Protein AF-A0ABD5WGT5-F1 (afdb_monomer)

InterPro domains:
  IPR054495 Active DUF488-N3 subclade [PF22751] (8-137)

Sequence (151 aa):
MALFDTYVAALQRDRADIPEGTRLVGVVRRPTRWFHAAVDENRPALAPPAALLDDHADAAESFRIDGLCESGAHNAAWDRVDFERRYRDHLASDAEARAAVETLRAELAAGDDVALVCFENTDEKHCHRIVLRDAVTATDAVPTGSDDGDA

Foldseek 3Di:
DDEAEDAQVCQVVVNGPDDPQAAEEEQDLDDDPVNCVSGVYYDNLQHADPVLVVQLVVQLVVVVVVPDDNLRSNAVSCVVSVSLVNSVCSCVPPPSSVVVLVVVLVCVVVPHHYYYYDNDDPPRHDDCVVSSVCVSPPPPPPPPPPDPDDD

pLDDT: mean 86.84, std 13.02, range [39.53, 97.06]

Nearest PDB structures (foldseek):
  5y0t-assembly2_D  TM=2.982E-01  e=1.470E+00  Thermotoga maritima
  5y0o-assembly1_B  TM=4.211E-01  e=5.170E+00  Bacillus subtilis

Radius of gyration: 17.68 Å; Cα contacts (8 Å, |Δi|>4): 204; chains: 1; bounding box: 68×26×42 Å

Structure (mmCIF, N/CA/C/O backbone):
data_AF-A0ABD5WGT5-F1
#
_entry.id   AF-A0ABD5WGT5-F1
#
loop_
_atom_site.group_PDB
_atom_site.id
_atom_site.type_symbol
_atom_site.label_atom_id
_atom_site.label_alt_id
_atom_site.label_comp_id
_atom_site.label_asym_id
_atom_site.label_entity_id
_atom_site.label_seq_id
_atom_site.pdbx_PDB_ins_code
_atom_site.Cartn_x
_atom_site.Cartn_y
_atom_site.Cartn_z
_atom_site.occupancy
_atom_site.B_iso_or_equiv
_atom_site.auth_seq_id
_atom_site.auth_comp_id
_atom_site.auth_asym_id
_atom_site.auth_atom_id
_atom_site.pdbx_PDB_model_num
ATOM 1 N N . MET A 1 1 ? -9.608 10.998 15.189 1.00 64.62 1 MET A N 1
ATOM 2 C CA . MET A 1 1 ? -9.639 9.962 14.157 1.00 64.62 1 MET A CA 1
ATOM 3 C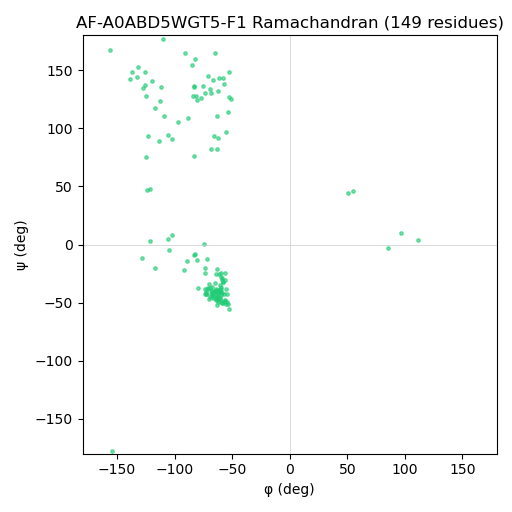 C . MET A 1 1 ? -9.180 10.532 12.838 1.00 64.62 1 MET A C 1
ATOM 5 O O . MET A 1 1 ? -9.914 11.254 12.165 1.00 64.62 1 MET A O 1
ATOM 9 N N . ALA A 1 2 ? -7.946 10.213 12.501 1.00 84.38 2 ALA A N 1
ATOM 10 C CA . ALA A 1 2 ? -7.344 10.526 11.227 1.00 84.38 2 ALA A CA 1
ATOM 11 C C . ALA A 1 2 ? -6.527 9.325 10.744 1.00 84.38 2 ALA A C 1
ATOM 13 O O . ALA A 1 2 ? -5.893 8.618 11.528 1.00 84.38 2 ALA A O 1
ATOM 14 N N . LEU A 1 3 ? -6.577 9.098 9.433 1.00 88.19 3 LEU A N 1
ATOM 15 C CA . LEU A 1 3 ? -5.764 8.097 8.761 1.00 88.19 3 LEU A CA 1
ATOM 16 C C . LEU A 1 3 ? -4.535 8.778 8.158 1.00 88.19 3 LEU A C 1
ATOM 18 O O . LEU A 1 3 ? -4.613 9.453 7.126 1.00 88.19 3 LEU A O 1
ATOM 22 N N . PHE A 1 4 ? -3.389 8.573 8.789 1.00 89.75 4 PHE A N 1
ATOM 23 C CA . PHE A 1 4 ? -2.106 9.103 8.348 1.00 89.75 4 PHE A CA 1
ATOM 24 C C . PHE A 1 4 ? -1.397 8.113 7.419 1.00 89.75 4 PHE A C 1
ATOM 26 O O . PHE A 1 4 ? -1.752 6.937 7.322 1.00 89.75 4 PHE A O 1
ATOM 33 N N . ASP A 1 5 ? -0.388 8.592 6.704 1.00 88.88 5 ASP A N 1
ATOM 34 C CA . ASP A 1 5 ? 0.511 7.750 5.929 1.00 88.88 5 ASP A CA 1
ATOM 35 C C . ASP A 1 5 ? 1.933 8.232 6.124 1.00 88.88 5 ASP A C 1
ATOM 37 O O . ASP A 1 5 ? 2.195 9.417 6.303 1.00 88.88 5 ASP A O 1
ATOM 41 N N . THR A 1 6 ? 2.860 7.293 6.068 1.00 88.75 6 THR A N 1
ATOM 42 C CA . THR A 1 6 ? 4.276 7.604 6.044 1.00 88.75 6 THR A CA 1
ATOM 43 C C . THR A 1 6 ? 5.035 6.476 5.363 1.00 88.75 6 THR A C 1
ATOM 45 O O . THR A 1 6 ? 4.474 5.483 4.884 1.00 88.75 6 THR A O 1
ATOM 48 N N . TYR A 1 7 ? 6.347 6.628 5.320 1.00 85.69 7 TYR A N 1
ATOM 49 C CA . TYR A 1 7 ? 7.269 5.618 4.848 1.00 85.69 7 TYR A CA 1
ATOM 50 C C . TYR A 1 7 ? 8.325 5.355 5.913 1.00 85.69 7 TYR A C 1
ATOM 52 O O . TYR A 1 7 ? 8.710 6.238 6.683 1.00 85.69 7 TYR A O 1
ATOM 60 N N . VAL A 1 8 ? 8.817 4.121 5.965 1.00 83.38 8 VAL A N 1
ATOM 61 C CA . VAL A 1 8 ? 9.674 3.668 7.070 1.00 83.38 8 VAL A CA 1
ATOM 62 C C . VAL A 1 8 ? 10.940 4.514 7.249 1.00 83.38 8 VAL A C 1
ATOM 64 O O . VAL A 1 8 ? 11.400 4.726 8.369 1.00 83.38 8 VAL A O 1
ATOM 67 N N . ALA A 1 9 ? 11.491 5.060 6.163 1.00 83.69 9 ALA A N 1
ATOM 68 C CA . ALA A 1 9 ? 12.681 5.899 6.238 1.00 83.69 9 ALA A CA 1
ATOM 69 C C . ALA A 1 9 ? 12.406 7.297 6.829 1.00 83.69 9 ALA A C 1
ATOM 71 O O . ALA A 1 9 ? 13.353 7.935 7.290 1.00 83.69 9 ALA A O 1
ATOM 72 N N . ALA A 1 10 ? 11.157 7.782 6.832 1.00 82.69 10 ALA A N 1
ATOM 73 C CA . ALA A 1 10 ? 10.775 8.984 7.576 1.00 82.69 10 ALA A CA 1
ATOM 74 C C . ALA A 1 10 ? 10.704 8.700 9.078 1.00 82.69 10 ALA A C 1
ATOM 76 O O . ALA A 1 10 ? 11.248 9.479 9.856 1.00 82.69 10 ALA A O 1
ATOM 77 N N . LEU A 1 11 ? 10.133 7.557 9.474 1.00 83.81 11 LEU A N 1
ATOM 78 C CA . LEU A 1 11 ? 10.088 7.120 10.876 1.00 83.81 11 LEU A CA 1
ATOM 79 C C . LEU A 1 11 ? 11.498 6.963 11.459 1.00 83.81 11 LEU A C 1
ATOM 81 O O . LEU A 1 11 ? 11.823 7.542 12.487 1.00 83.81 11 LEU A O 1
ATOM 85 N N . GLN A 1 12 ? 12.384 6.262 10.747 1.00 83.75 12 GLN A N 1
ATOM 86 C CA . GLN A 1 12 ? 13.771 6.041 11.182 1.00 83.75 12 GLN A CA 1
ATOM 87 C C . GLN A 1 12 ? 14.603 7.323 11.306 1.00 83.75 12 GLN A C 1
ATOM 89 O O . GLN A 1 12 ? 15.651 7.317 11.949 1.00 83.75 12 GLN A O 1
ATOM 94 N N . ARG A 1 13 ? 14.185 8.400 10.637 1.00 84.31 13 ARG A N 1
ATOM 95 C CA . ARG A 1 13 ? 14.885 9.688 10.631 1.00 84.31 13 ARG A CA 1
ATOM 96 C C . ARG A 1 13 ? 14.184 10.749 11.469 1.00 84.31 13 ARG A C 1
ATOM 98 O O . ARG A 1 13 ? 14.644 11.886 11.429 1.00 84.31 13 ARG A O 1
ATOM 105 N N . ASP A 1 14 ? 13.110 10.388 12.172 1.00 78.81 14 ASP A N 1
ATOM 106 C CA . ASP A 1 14 ? 12.288 11.315 12.955 1.00 78.81 14 ASP A CA 1
ATOM 107 C C . ASP A 1 14 ? 11.775 12.494 12.098 1.00 78.81 14 ASP A C 1
ATOM 109 O O . ASP A 1 14 ? 11.941 13.673 12.396 1.00 78.81 14 ASP A O 1
ATOM 113 N N . ARG A 1 15 ? 11.260 12.156 10.908 1.00 82.75 15 ARG A N 1
ATOM 114 C CA . ARG A 1 15 ? 10.728 13.105 9.908 1.00 82.75 15 ARG A CA 1
ATOM 115 C C . ARG A 1 15 ? 9.271 12.843 9.552 1.00 82.75 15 ARG A C 1
ATOM 117 O O . ARG A 1 15 ? 8.753 13.466 8.630 1.00 82.75 15 ARG A O 1
ATOM 124 N N . ALA A 1 16 ? 8.644 11.869 10.201 1.00 82.44 16 ALA A N 1
ATOM 125 C CA . ALA A 1 16 ? 7.239 11.585 9.986 1.00 82.44 16 ALA A CA 1
ATOM 126 C C . ALA A 1 16 ? 6.408 12.579 10.801 1.00 82.44 16 ALA A C 1
ATOM 128 O O . ALA A 1 16 ? 6.574 12.668 12.013 1.00 82.44 16 ALA A O 1
ATOM 129 N N . ASP A 1 17 ? 5.515 13.304 10.135 1.00 83.44 17 ASP A N 1
ATOM 130 C CA . ASP A 1 17 ? 4.561 14.193 10.797 1.00 83.44 17 ASP A CA 1
ATOM 131 C C . ASP A 1 17 ? 3.347 13.374 11.259 1.00 83.44 17 ASP A C 1
ATOM 133 O O . ASP A 1 17 ? 2.317 13.308 10.587 1.00 83.44 17 ASP A O 1
ATOM 137 N N . ILE A 1 18 ? 3.531 12.624 12.350 1.00 85.19 18 ILE A N 1
ATOM 138 C CA . ILE A 1 18 ? 2.514 11.741 12.928 1.00 85.19 18 ILE A CA 1
ATOM 139 C C . ILE A 1 18 ? 2.315 12.118 14.402 1.00 85.19 18 ILE A C 1
ATOM 141 O O . ILE A 1 18 ? 3.298 12.151 15.146 1.00 85.19 18 ILE A O 1
ATOM 145 N N . PRO A 1 19 ? 1.070 12.367 14.853 1.00 86.44 19 PRO A N 1
ATOM 146 C CA . PRO A 1 19 ? 0.792 12.650 16.257 1.00 86.44 19 PRO A CA 1
ATOM 147 C C . PRO A 1 19 ? 1.251 11.524 17.188 1.00 86.44 19 PRO A C 1
ATOM 149 O O . PRO A 1 19 ? 1.095 10.339 16.877 1.00 86.44 19 PRO A O 1
ATOM 152 N N . GLU A 1 20 ? 1.756 11.890 18.367 1.00 81.62 20 GLU A N 1
ATOM 153 C CA . GLU A 1 20 ? 2.099 10.920 19.408 1.00 81.62 20 GLU A CA 1
ATOM 154 C C . GLU A 1 20 ? 0.880 10.064 19.784 1.00 81.62 20 GLU A C 1
ATOM 156 O O . GLU A 1 20 ? -0.235 10.567 19.917 1.00 81.62 20 GLU A O 1
ATOM 161 N N . GLY A 1 21 ? 1.093 8.758 19.958 1.00 82.81 21 GLY A N 1
ATOM 162 C CA . GLY A 1 21 ? 0.019 7.803 20.252 1.00 82.81 21 GLY A CA 1
ATOM 163 C C . GLY A 1 21 ? -0.720 7.261 19.024 1.00 82.81 21 GLY A C 1
ATOM 164 O O . GLY A 1 21 ? -1.557 6.376 19.186 1.00 82.81 21 GLY A O 1
ATOM 165 N N . THR A 1 22 ? -0.394 7.720 17.810 1.00 91.44 22 THR A N 1
ATOM 166 C CA . THR A 1 22 ? -0.891 7.107 16.566 1.00 91.44 22 THR A CA 1
ATOM 167 C C . THR A 1 22 ? -0.286 5.717 16.386 1.00 91.44 22 THR A C 1
ATOM 169 O O . THR A 1 22 ? 0.935 5.558 16.435 1.00 91.44 22 THR A O 1
ATOM 172 N N . ARG A 1 23 ? -1.122 4.716 16.106 1.00 93.06 23 ARG A N 1
ATOM 173 C CA . ARG A 1 23 ? -0.669 3.343 15.861 1.00 93.06 23 ARG A CA 1
ATOM 174 C C . ARG A 1 23 ? -0.071 3.205 14.462 1.00 93.06 23 ARG A C 1
ATOM 176 O O . ARG A 1 23 ? -0.721 3.510 13.460 1.00 93.06 23 ARG A O 1
ATOM 183 N N . LEU A 1 24 ? 1.153 2.699 14.380 1.00 92.81 24 LEU A N 1
ATOM 184 C CA . LEU A 1 24 ? 1.897 2.480 13.144 1.00 92.81 24 LEU A CA 1
ATOM 185 C C . LEU A 1 24 ? 1.590 1.089 12.577 1.00 92.81 24 LEU A C 1
ATOM 187 O O . LEU A 1 24 ? 2.043 0.071 13.105 1.00 92.81 24 LEU A O 1
ATOM 191 N N . VAL A 1 25 ? 0.856 1.042 11.466 1.00 94.19 25 VAL A N 1
ATOM 192 C CA . VAL A 1 25 ? 0.458 -0.203 10.799 1.00 94.19 25 VAL A CA 1
ATOM 193 C C . VAL A 1 25 ? 1.223 -0.359 9.490 1.00 94.19 25 VAL A C 1
ATOM 195 O O . VAL A 1 25 ? 1.002 0.344 8.502 1.00 94.19 25 VAL A O 1
ATOM 198 N N . GLY A 1 26 ? 2.127 -1.332 9.467 1.00 93.19 26 GLY A N 1
ATOM 199 C CA . GLY A 1 26 ? 2.825 -1.758 8.267 1.00 93.19 26 GLY A CA 1
ATOM 200 C C . GLY A 1 26 ? 1.892 -2.458 7.283 1.00 93.19 26 GLY A C 1
ATOM 201 O O . GLY A 1 26 ? 1.132 -3.350 7.658 1.00 93.19 26 GLY A O 1
ATOM 202 N N . VAL A 1 27 ? 1.972 -2.086 6.008 1.00 92.44 27 VAL A N 1
ATOM 203 C CA . VAL A 1 27 ? 1.148 -2.663 4.928 1.00 92.44 27 VAL A CA 1
ATOM 204 C C . VAL A 1 27 ? 2.023 -3.285 3.846 1.00 92.44 27 VAL A C 1
ATOM 206 O O . VAL A 1 27 ? 1.884 -3.027 2.648 1.00 92.44 27 VAL A O 1
ATOM 209 N N . VAL A 1 28 ? 2.989 -4.090 4.293 1.00 90.50 28 VAL A N 1
ATOM 210 C CA . VAL A 1 28 ? 4.014 -4.707 3.451 1.00 90.50 28 VAL A CA 1
ATOM 211 C C . VAL A 1 28 ? 3.809 -6.219 3.374 1.00 90.50 28 VAL A C 1
ATOM 213 O O . VAL A 1 28 ? 3.598 -6.898 4.382 1.00 90.50 28 VAL A O 1
ATOM 216 N N . ARG A 1 29 ? 3.927 -6.768 2.158 1.00 89.75 29 ARG A N 1
ATOM 217 C CA . ARG A 1 29 ? 3.721 -8.199 1.880 1.00 89.75 29 ARG A CA 1
ATOM 218 C C . ARG A 1 29 ? 4.817 -9.081 2.472 1.00 89.75 29 ARG A C 1
ATOM 220 O O . ARG A 1 29 ? 4.534 -10.132 3.035 1.00 89.75 29 ARG A O 1
ATOM 227 N N . ARG A 1 30 ? 6.072 -8.664 2.305 1.00 86.25 30 ARG A N 1
ATOM 228 C CA . ARG A 1 30 ? 7.277 -9.379 2.748 1.00 86.25 30 ARG A CA 1
ATOM 229 C C . ARG A 1 30 ? 8.113 -8.442 3.640 1.00 86.25 30 ARG A C 1
ATOM 231 O O . ARG A 1 30 ? 9.093 -7.878 3.158 1.00 86.25 30 ARG A O 1
ATOM 238 N N . PRO A 1 31 ? 7.703 -8.196 4.900 1.00 84.69 31 PRO A N 1
ATOM 239 C CA . PRO A 1 31 ? 8.429 -7.294 5.790 1.00 84.69 31 PRO A CA 1
ATOM 240 C C . PRO A 1 31 ? 9.809 -7.862 6.139 1.00 84.69 31 PRO A C 1
ATOM 242 O O . PRO A 1 31 ? 9.990 -9.062 6.353 1.00 84.69 31 PRO A O 1
ATOM 245 N N . THR A 1 32 ? 10.804 -6.987 6.218 1.00 83.62 32 THR A N 1
ATOM 246 C CA . THR A 1 32 ? 12.134 -7.324 6.732 1.00 83.62 32 THR A CA 1
ATOM 247 C C . THR A 1 32 ? 12.138 -7.263 8.263 1.00 83.62 32 THR A C 1
ATOM 249 O O . THR A 1 32 ? 11.312 -6.591 8.879 1.00 83.62 32 THR A O 1
ATOM 252 N N . ARG A 1 33 ? 13.101 -7.923 8.923 1.00 83.50 33 ARG A N 1
ATOM 253 C CA . ARG A 1 33 ? 13.209 -7.889 10.400 1.00 83.50 33 ARG A CA 1
ATOM 254 C C . ARG A 1 33 ? 13.296 -6.470 10.964 1.00 83.50 33 ARG A C 1
ATOM 256 O O . ARG A 1 33 ? 12.727 -6.196 12.010 1.00 83.50 33 ARG A O 1
ATOM 263 N N . TRP A 1 34 ? 14.006 -5.584 10.272 1.00 80.31 34 TRP A N 1
ATOM 264 C CA . TRP A 1 34 ? 14.156 -4.192 10.686 1.00 80.31 34 TRP A CA 1
ATOM 265 C C . TRP A 1 34 ? 12.879 -3.372 10.469 1.00 80.31 34 TRP A C 1
ATOM 267 O O . TRP A 1 34 ? 12.673 -2.396 11.180 1.00 80.31 34 TRP A O 1
ATOM 277 N N . PHE A 1 35 ? 12.007 -3.770 9.536 1.00 86.12 35 PHE A N 1
ATOM 278 C CA . PHE A 1 35 ? 10.714 -3.119 9.335 1.00 86.12 35 PHE A CA 1
ATOM 279 C C . PHE A 1 35 ? 9.786 -3.360 10.527 1.00 86.12 35 PHE A C 1
ATOM 281 O O . PHE A 1 35 ? 9.179 -2.421 11.022 1.00 86.12 35 PHE A O 1
ATOM 288 N N . HIS A 1 36 ? 9.758 -4.586 11.061 1.00 84.12 36 HIS A N 1
ATOM 289 C CA . HIS A 1 36 ? 8.985 -4.909 12.266 1.00 84.12 36 HIS A CA 1
ATOM 290 C C . HIS A 1 36 ? 9.393 -4.105 13.504 1.00 84.12 36 HIS A C 1
ATOM 292 O O . HIS A 1 36 ? 8.590 -3.959 14.410 1.00 84.12 36 HIS A O 1
ATOM 298 N N . ALA A 1 37 ? 10.627 -3.602 13.559 1.00 85.75 37 ALA A N 1
ATOM 299 C CA . ALA A 1 37 ? 11.074 -2.757 14.662 1.00 85.75 37 ALA A CA 1
ATOM 300 C C . ALA A 1 37 ? 10.611 -1.295 14.529 1.00 85.75 37 ALA A C 1
ATOM 302 O O . ALA A 1 37 ? 10.752 -0.533 15.478 1.00 85.75 37 ALA A O 1
ATOM 303 N N . ALA A 1 38 ? 10.112 -0.894 13.355 1.00 86.06 38 ALA A N 1
ATOM 304 C CA . ALA A 1 38 ? 9.715 0.478 13.047 1.00 86.06 38 ALA A CA 1
ATOM 305 C C . ALA A 1 38 ? 8.190 0.689 13.035 1.00 86.06 38 ALA A C 1
ATOM 307 O O . ALA A 1 38 ? 7.743 1.815 12.842 1.00 86.06 38 ALA A O 1
ATOM 308 N N . VAL A 1 39 ? 7.402 -0.376 13.194 1.00 91.31 39 VAL A N 1
ATOM 309 C CA . VAL A 1 39 ? 5.933 -0.344 13.201 1.00 91.31 39 VAL A CA 1
ATOM 310 C C . VAL A 1 39 ? 5.414 -1.134 14.397 1.00 91.31 39 VAL A C 1
ATOM 312 O O . VAL A 1 39 ? 6.075 -2.076 14.833 1.00 91.31 39 VAL A O 1
ATOM 315 N N . ASP A 1 40 ? 4.227 -0.797 14.897 1.00 92.19 40 ASP A N 1
ATOM 316 C CA . ASP A 1 40 ? 3.601 -1.538 15.999 1.00 92.19 40 ASP A CA 1
ATOM 317 C C . ASP A 1 40 ? 3.150 -2.929 15.539 1.00 92.19 40 ASP A C 1
ATOM 319 O O . ASP A 1 40 ? 3.216 -3.910 16.279 1.00 92.19 40 ASP A O 1
ATOM 323 N N . GLU A 1 41 ? 2.721 -3.031 14.281 1.00 93.69 41 GLU A N 1
ATOM 324 C CA . GLU A 1 41 ? 2.351 -4.287 13.640 1.00 93.69 41 GLU A CA 1
ATOM 325 C C . GLU A 1 41 ? 2.471 -4.214 12.114 1.00 93.69 41 GLU A C 1
ATOM 327 O O . GLU A 1 41 ? 2.569 -3.137 11.532 1.00 93.69 41 GLU A O 1
ATOM 332 N N . ASN A 1 42 ? 2.415 -5.365 11.437 1.00 94.44 42 ASN A N 1
ATOM 333 C CA . ASN A 1 42 ? 2.317 -5.429 9.978 1.00 94.44 42 ASN A CA 1
ATOM 334 C C . ASN A 1 42 ? 1.141 -6.319 9.559 1.00 94.44 42 ASN A C 1
ATOM 336 O O . ASN A 1 42 ? 1.012 -7.436 10.058 1.00 94.44 42 ASN A O 1
ATOM 340 N N . ARG A 1 43 ? 0.341 -5.854 8.595 1.00 94.44 43 ARG A N 1
ATOM 341 C CA . ARG A 1 43 ? -0.811 -6.555 8.012 1.00 94.44 43 ARG A CA 1
ATOM 342 C C . ARG A 1 43 ? -0.545 -6.889 6.536 1.00 94.44 43 ARG A C 1
ATOM 344 O O . ARG A 1 43 ? -0.906 -6.106 5.658 1.00 94.44 43 ARG A O 1
ATOM 351 N N . PRO A 1 44 ? 0.045 -8.058 6.218 1.00 93.50 44 PRO A N 1
ATOM 352 C CA . PRO A 1 44 ? 0.348 -8.445 4.837 1.00 93.50 44 PRO A CA 1
ATOM 353 C C . PRO A 1 44 ? -0.883 -8.572 3.933 1.00 93.50 44 PRO A C 1
ATOM 355 O O . PRO A 1 44 ? -0.753 -8.417 2.721 1.00 93.50 44 PRO A O 1
ATOM 358 N N . ALA A 1 45 ? -2.058 -8.845 4.513 1.00 93.81 45 ALA A N 1
ATOM 359 C CA . ALA A 1 45 ? -3.332 -8.915 3.794 1.00 93.81 45 ALA A CA 1
ATOM 360 C C . ALA A 1 45 ? -3.740 -7.563 3.183 1.00 93.81 45 ALA A C 1
ATOM 362 O O . ALA A 1 45 ? -4.429 -7.529 2.172 1.00 93.81 45 ALA A O 1
ATOM 363 N N . LEU A 1 46 ? -3.267 -6.450 3.756 1.00 94.19 46 LEU A N 1
ATOM 364 C CA . LEU A 1 46 ? -3.456 -5.118 3.184 1.00 94.19 46 LEU A CA 1
ATOM 365 C C . LEU A 1 46 ? -2.425 -4.797 2.099 1.00 94.19 46 LEU A C 1
ATOM 367 O O . LEU A 1 46 ? -2.553 -3.776 1.442 1.00 94.19 46 LEU A O 1
ATOM 371 N N . ALA A 1 47 ? -1.395 -5.617 1.892 1.00 94.38 47 ALA A N 1
ATOM 372 C CA . ALA A 1 47 ? -0.383 -5.358 0.875 1.00 94.38 47 ALA A CA 1
ATOM 373 C C . ALA A 1 47 ? -0.816 -5.882 -0.507 1.00 94.38 47 ALA A C 1
ATOM 375 O O . ALA A 1 47 ? -1.553 -6.870 -0.582 1.00 94.38 47 ALA A O 1
ATOM 376 N N . PRO A 1 48 ? -0.300 -5.303 -1.610 1.00 93.56 48 PRO A N 1
ATOM 377 C CA . PRO A 1 48 ? -0.553 -5.812 -2.951 1.00 93.56 48 PRO A CA 1
ATOM 378 C C . PRO A 1 48 ? -0.222 -7.307 -3.083 1.00 93.56 48 PRO A C 1
ATOM 380 O O . PRO A 1 48 ? 0.694 -7.809 -2.411 1.00 93.56 48 PRO A O 1
ATOM 383 N N . PRO A 1 49 ? -0.953 -8.044 -3.9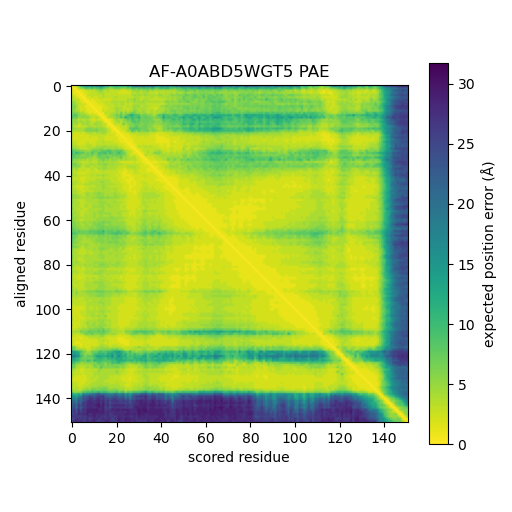39 1.00 94.31 49 PRO A N 1
ATOM 384 C CA . PRO A 1 49 ? -0.710 -9.462 -4.139 1.00 94.31 49 PRO A CA 1
ATOM 385 C C . PRO A 1 49 ? 0.697 -9.695 -4.687 1.00 94.31 49 PRO A C 1
ATOM 387 O O . PRO A 1 49 ? 1.185 -8.927 -5.510 1.00 94.31 49 PRO A O 1
ATOM 390 N N . ALA A 1 50 ? 1.342 -10.781 -4.250 1.00 92.88 50 ALA A N 1
ATOM 391 C CA . ALA A 1 50 ? 2.731 -11.072 -4.616 1.00 92.88 50 ALA A CA 1
ATOM 392 C C . ALA A 1 50 ? 2.943 -11.095 -6.137 1.00 92.88 50 ALA A C 1
ATOM 394 O O . ALA A 1 50 ? 3.873 -10.469 -6.618 1.00 92.88 50 ALA A O 1
ATOM 395 N N . ALA A 1 51 ? 2.019 -11.706 -6.884 1.00 94.19 51 ALA A N 1
ATOM 396 C CA . ALA A 1 51 ? 2.077 -11.724 -8.343 1.00 94.19 51 ALA A CA 1
ATOM 397 C C . ALA A 1 51 ? 2.052 -10.315 -8.962 1.00 94.19 51 ALA A C 1
ATOM 399 O O . ALA A 1 5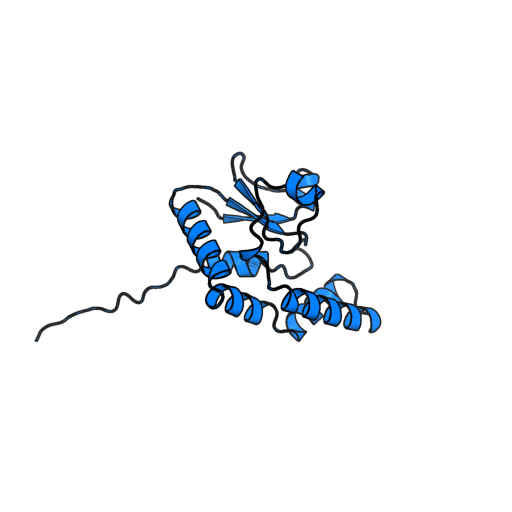1 ? 2.748 -10.068 -9.934 1.00 94.19 51 ALA A O 1
ATOM 400 N N . LEU A 1 52 ? 1.291 -9.374 -8.388 1.00 95.75 52 LEU A N 1
ATOM 401 C CA . LEU A 1 52 ? 1.274 -7.991 -8.873 1.00 95.75 52 LEU A CA 1
ATOM 402 C C . LEU A 1 52 ? 2.588 -7.260 -8.561 1.00 95.75 52 LEU A C 1
ATOM 404 O O . LEU A 1 52 ? 3.049 -6.464 -9.374 1.00 95.75 52 LEU A O 1
ATOM 408 N N . LEU A 1 53 ? 3.185 -7.526 -7.396 1.00 93.94 53 LEU A N 1
ATOM 409 C CA . LEU A 1 53 ? 4.497 -6.980 -7.039 1.00 93.94 53 LEU A CA 1
ATOM 410 C C . LEU A 1 53 ? 5.594 -7.513 -7.964 1.00 93.94 53 LEU A C 1
ATOM 412 O O . LEU A 1 53 ? 6.441 -6.742 -8.403 1.00 93.94 53 LEU A O 1
ATOM 416 N N . ASP A 1 54 ? 5.560 -8.811 -8.262 1.00 94.75 54 ASP A N 1
ATOM 417 C CA . 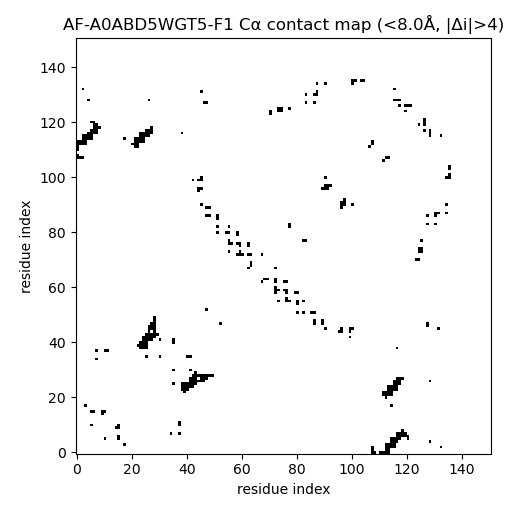ASP A 1 54 ? 6.528 -9.457 -9.146 1.00 94.75 54 ASP A CA 1
ATOM 418 C C . ASP A 1 54 ? 6.368 -8.916 -10.593 1.00 94.75 54 ASP A C 1
ATOM 420 O O . ASP A 1 54 ? 7.348 -8.458 -11.177 1.00 94.75 54 ASP A O 1
ATOM 424 N N . ASP A 1 55 ? 5.134 -8.807 -11.118 1.00 96.38 55 ASP A N 1
ATOM 425 C CA . ASP A 1 55 ? 4.852 -8.198 -12.435 1.00 96.38 55 ASP A CA 1
ATOM 426 C C . ASP A 1 55 ? 5.373 -6.749 -12.539 1.00 96.38 55 ASP A C 1
ATOM 428 O O . ASP A 1 55 ? 5.917 -6.331 -13.565 1.00 96.38 55 ASP A O 1
ATOM 432 N N . HIS A 1 56 ? 5.179 -5.955 -11.481 1.00 95.94 56 HIS A N 1
ATOM 433 C CA . HIS A 1 56 ? 5.641 -4.568 -11.419 1.00 95.94 56 HIS A CA 1
ATOM 434 C C . HIS A 1 56 ? 7.166 -4.475 -11.391 1.00 95.94 56 HIS A C 1
ATOM 436 O O . HIS A 1 56 ? 7.739 -3.657 -12.112 1.00 95.94 56 HIS A O 1
ATOM 442 N N . ALA A 1 57 ? 7.823 -5.328 -10.602 1.00 93.62 57 ALA A N 1
ATOM 443 C CA . ALA A 1 57 ? 9.276 -5.373 -10.510 1.00 93.62 57 ALA A CA 1
ATOM 444 C C . ALA A 1 57 ? 9.918 -5.736 -11.857 1.00 93.62 57 ALA A C 1
ATOM 446 O O . ALA A 1 57 ? 10.863 -5.064 -12.281 1.00 93.62 57 ALA A O 1
ATOM 447 N N . ASP A 1 58 ? 9.365 -6.731 -12.553 1.00 96.62 58 ASP A N 1
ATOM 448 C CA . ASP A 1 58 ? 9.832 -7.155 -13.875 1.00 96.62 58 ASP A CA 1
ATOM 449 C C . ASP A 1 58 ? 9.664 -6.034 -14.915 1.00 96.62 58 ASP A C 1
ATOM 451 O O . ASP A 1 58 ? 10.594 -5.719 -15.664 1.00 96.62 58 ASP A O 1
ATOM 455 N N . ALA A 1 59 ? 8.506 -5.363 -14.927 1.00 96.38 59 ALA A N 1
ATOM 456 C CA . ALA A 1 59 ? 8.271 -4.221 -15.809 1.00 96.38 59 ALA A CA 1
ATOM 457 C C . ALA A 1 59 ? 9.217 -3.043 -15.503 1.00 96.38 59 ALA A C 1
ATOM 459 O O . ALA A 1 59 ? 9.753 -2.420 -16.423 1.00 96.38 59 ALA A O 1
ATOM 460 N N . ALA A 1 60 ? 9.468 -2.750 -14.224 1.00 95.44 60 ALA A N 1
ATOM 461 C CA . ALA A 1 60 ? 10.365 -1.674 -13.808 1.00 95.44 60 ALA A CA 1
ATOM 462 C C . ALA A 1 60 ? 11.829 -1.966 -14.168 1.00 95.44 60 ALA A C 1
ATOM 464 O O . ALA A 1 60 ? 12.562 -1.050 -14.537 1.00 95.44 60 ALA A O 1
ATOM 465 N N . GLU A 1 61 ? 12.277 -3.222 -14.080 1.00 95.38 61 GLU A N 1
ATOM 466 C CA . GLU A 1 61 ? 13.603 -3.626 -14.564 1.00 95.38 61 GLU A CA 1
ATOM 467 C C . GLU A 1 61 ? 13.727 -3.415 -16.078 1.00 95.38 61 GLU A C 1
ATOM 469 O O . GLU A 1 61 ? 14.706 -2.815 -16.518 1.00 95.38 61 GLU A O 1
ATOM 474 N N . SER A 1 62 ? 12.719 -3.805 -16.868 1.00 96.06 62 SER A N 1
ATOM 475 C CA . SER A 1 62 ? 12.729 -3.579 -18.321 1.00 96.06 62 SER A CA 1
ATOM 476 C C . SER A 1 62 ? 12.901 -2.098 -18.666 1.00 96.06 62 SER A C 1
ATOM 478 O O . SER A 1 62 ? 13.768 -1.746 -19.460 1.00 96.06 62 SER A O 1
ATOM 480 N N . PHE A 1 63 ? 12.140 -1.210 -18.022 1.00 94.69 63 PHE A N 1
ATOM 481 C CA . PHE A 1 63 ? 12.266 0.229 -18.260 1.00 94.69 63 PHE A CA 1
ATOM 482 C C . PHE A 1 63 ? 13.622 0.798 -17.821 1.00 94.69 63 PHE A C 1
ATOM 484 O O . PHE A 1 63 ? 14.136 1.716 -18.461 1.00 94.69 63 PHE A O 1
ATOM 491 N N . ARG A 1 64 ? 14.229 0.258 -16.755 1.00 94.50 64 ARG A N 1
ATOM 492 C CA . ARG A 1 64 ? 15.594 0.633 -16.353 1.00 94.50 64 ARG A CA 1
ATOM 493 C C . ARG A 1 64 ? 16.626 0.216 -17.397 1.00 94.50 64 ARG A C 1
ATOM 495 O O . ARG A 1 64 ? 17.520 1.006 -17.692 1.00 94.50 64 ARG A O 1
ATOM 502 N N . ILE A 1 65 ? 16.493 -0.980 -17.975 1.00 96.00 65 ILE A N 1
ATOM 503 C CA . ILE A 1 65 ? 17.346 -1.450 -19.080 1.00 96.00 65 ILE A CA 1
ATOM 504 C C . ILE A 1 65 ? 17.212 -0.521 -20.296 1.00 96.00 65 ILE A C 1
ATOM 506 O O . ILE A 1 65 ? 18.218 -0.187 -20.921 1.00 96.00 65 ILE A O 1
ATOM 510 N N . ASP A 1 66 ? 16.003 -0.027 -20.565 1.00 94.00 66 ASP A N 1
ATOM 511 C CA . ASP A 1 66 ? 15.720 0.942 -21.633 1.00 94.00 66 ASP A CA 1
ATOM 512 C C . ASP A 1 66 ? 16.184 2.381 -21.307 1.00 94.00 66 ASP A C 1
ATOM 514 O O . ASP A 1 66 ? 16.037 3.293 -22.123 1.00 94.00 66 ASP A O 1
ATOM 518 N N . GLY A 1 67 ? 16.789 2.596 -20.133 1.00 95.38 67 GLY A N 1
ATOM 519 C CA . GLY A 1 67 ? 17.454 3.842 -19.753 1.00 95.38 67 GLY A CA 1
ATOM 520 C C . GLY A 1 67 ? 16.613 4.814 -18.925 1.00 95.38 67 GLY A C 1
ATOM 521 O O . GLY A 1 67 ? 17.046 5.950 -18.715 1.00 95.38 67 GLY A O 1
ATOM 522 N N . LEU A 1 68 ? 15.435 4.411 -18.433 1.00 95.12 68 LEU A N 1
ATOM 523 C CA . LEU A 1 68 ? 14.668 5.242 -17.502 1.00 95.12 68 LEU A CA 1
ATOM 524 C C . LEU A 1 68 ? 15.355 5.288 -16.128 1.00 95.12 68 LEU A C 1
ATOM 526 O O . LEU A 1 68 ? 15.919 4.303 -15.647 1.00 95.12 68 LEU A O 1
ATOM 530 N N . CYS A 1 69 ? 15.268 6.444 -15.465 1.00 93.50 69 CYS A N 1
ATOM 531 C CA . CYS A 1 69 ? 15.682 6.577 -14.070 1.00 93.50 69 CYS A CA 1
ATOM 532 C C . CYS A 1 69 ? 14.794 5.728 -13.144 1.00 93.50 69 CYS A C 1
ATOM 534 O O . CYS A 1 69 ? 13.708 5.305 -13.527 1.00 93.50 69 CYS A O 1
ATOM 536 N N . GLU A 1 70 ? 15.227 5.501 -11.903 1.00 89.81 70 GLU A N 1
ATOM 537 C CA . GLU A 1 70 ? 14.534 4.608 -10.963 1.00 89.81 70 GLU A CA 1
ATOM 538 C C . GLU A 1 70 ? 13.057 4.978 -10.729 1.00 89.81 70 GLU A C 1
ATOM 540 O O . GLU A 1 70 ? 12.186 4.114 -10.825 1.00 89.81 70 GLU A O 1
ATOM 545 N N . SER A 1 71 ? 12.756 6.250 -10.448 1.00 91.06 71 SER A N 1
ATOM 546 C CA . SER A 1 71 ? 11.381 6.735 -10.252 1.00 91.06 71 SER A CA 1
ATOM 547 C C . SER A 1 71 ? 10.568 6.707 -11.548 1.00 91.06 71 SER A C 1
ATOM 549 O O . SER A 1 71 ? 9.410 6.291 -11.540 1.00 91.06 71 SER A O 1
ATOM 551 N N . GLY A 1 72 ? 11.186 7.066 -12.676 1.00 92.75 72 GLY A N 1
ATOM 552 C CA . GLY A 1 72 ? 10.557 6.994 -13.995 1.00 92.75 72 GLY A CA 1
ATOM 553 C C . GLY A 1 72 ? 10.175 5.564 -14.377 1.00 92.75 72 GLY A C 1
ATOM 554 O O . GLY A 1 72 ? 9.037 5.315 -14.763 1.00 92.75 72 GLY A O 1
ATOM 555 N N . ALA A 1 73 ? 11.092 4.613 -14.211 1.00 94.94 73 ALA A N 1
ATOM 556 C CA . ALA A 1 73 ? 10.858 3.201 -14.481 1.00 94.94 73 ALA A CA 1
ATOM 557 C C . ALA A 1 73 ? 9.800 2.608 -13.542 1.00 94.94 73 ALA A C 1
ATOM 559 O O . ALA A 1 73 ? 8.937 1.856 -13.986 1.00 94.94 73 ALA A O 1
ATOM 560 N N . HIS A 1 74 ? 9.829 2.988 -12.261 1.00 94.31 74 HIS A N 1
ATOM 561 C CA . HIS A 1 74 ? 8.823 2.591 -11.281 1.00 94.31 74 HIS A CA 1
ATOM 562 C C . HIS A 1 74 ? 7.409 3.025 -11.700 1.00 94.31 74 HIS A C 1
ATOM 564 O O . HIS A 1 74 ? 6.484 2.210 -11.687 1.00 94.31 74 HIS A O 1
ATOM 570 N N . ASN A 1 75 ? 7.230 4.300 -12.059 1.00 94.19 75 ASN A N 1
ATOM 571 C CA . ASN A 1 75 ? 5.915 4.845 -12.405 1.00 94.19 75 ASN A CA 1
ATOM 572 C C . ASN A 1 75 ? 5.449 4.355 -13.785 1.00 94.19 75 ASN A C 1
ATOM 574 O O . ASN A 1 75 ? 4.298 3.965 -13.934 1.00 94.19 75 ASN A O 1
ATOM 578 N N . ALA A 1 76 ? 6.352 4.237 -14.762 1.00 95.19 76 ALA A N 1
ATOM 579 C CA . ALA A 1 76 ? 6.025 3.622 -16.048 1.00 95.19 76 ALA A CA 1
ATOM 580 C C . ALA A 1 76 ? 5.585 2.156 -15.890 1.00 95.19 76 ALA A C 1
ATOM 582 O O . ALA A 1 76 ? 4.636 1.713 -16.535 1.00 95.19 76 ALA A O 1
ATOM 583 N N . ALA A 1 77 ? 6.238 1.399 -15.003 1.00 96.25 77 ALA A N 1
ATOM 584 C CA . ALA A 1 77 ? 5.840 0.036 -14.671 1.00 96.25 77 ALA A CA 1
ATOM 585 C C . ALA A 1 77 ? 4.482 -0.021 -13.967 1.00 96.25 77 ALA A C 1
ATOM 587 O O . ALA A 1 77 ? 3.686 -0.905 -14.274 1.00 96.25 77 ALA A O 1
ATOM 588 N N . TRP A 1 78 ? 4.212 0.920 -13.057 1.00 95.69 78 TRP A N 1
ATOM 589 C CA . TRP A 1 78 ? 2.929 1.04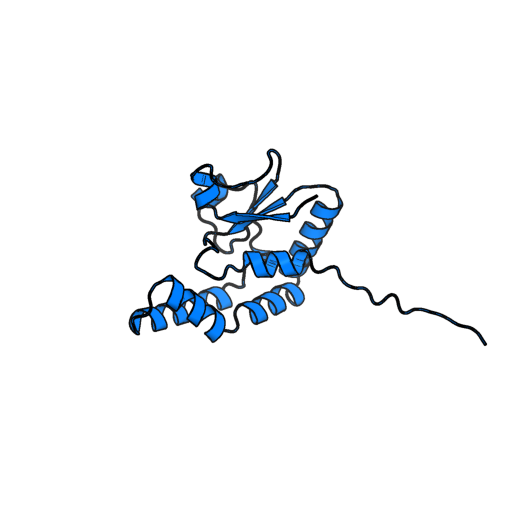2 -12.361 1.00 95.69 78 TRP A CA 1
ATOM 590 C C . TRP A 1 78 ? 1.767 1.130 -13.352 1.00 95.69 78 TRP A C 1
ATOM 592 O O . TRP A 1 78 ? 0.819 0.345 -13.267 1.00 95.69 78 TRP A O 1
ATOM 602 N N . ASP A 1 79 ? 1.896 2.015 -14.340 1.00 96.19 79 ASP A N 1
ATOM 603 C CA . ASP A 1 79 ? 0.905 2.181 -15.402 1.00 96.19 79 ASP A CA 1
ATOM 604 C C . ASP A 1 79 ? 0.851 0.950 -16.313 1.00 96.19 79 ASP A C 1
ATOM 606 O O . ASP A 1 79 ? -0.222 0.440 -16.632 1.00 96.19 79 ASP A O 1
ATOM 610 N N . ARG A 1 80 ? 2.015 0.409 -16.699 1.00 96.88 80 ARG A N 1
ATOM 611 C CA . ARG A 1 80 ? 2.124 -0.725 -17.629 1.00 96.88 80 ARG A CA 1
ATOM 612 C C . ARG A 1 80 ? 1.389 -1.980 -17.158 1.00 96.88 80 ARG A C 1
ATOM 614 O O . ARG A 1 80 ? 0.948 -2.761 -18.012 1.00 96.88 80 ARG A O 1
ATOM 621 N N . VAL A 1 81 ? 1.318 -2.202 -15.845 1.00 97.06 81 VAL A N 1
ATOM 622 C CA . VAL A 1 81 ? 0.698 -3.391 -15.238 1.00 97.06 81 VAL A CA 1
ATOM 623 C C . VAL A 1 81 ? -0.694 -3.125 -14.664 1.00 97.06 81 VAL A C 1
ATOM 625 O O . VAL A 1 81 ? -1.238 -4.016 -14.012 1.00 97.06 81 VAL A O 1
ATOM 628 N N . ASP A 1 82 ? -1.275 -1.941 -14.896 1.00 96.31 82 ASP A N 1
ATOM 629 C CA . ASP A 1 82 ? -2.528 -1.482 -14.280 1.00 96.31 82 ASP A CA 1
ATOM 630 C C . ASP A 1 82 ? -2.518 -1.636 -12.747 1.00 96.31 82 ASP A C 1
ATOM 632 O O . ASP A 1 82 ? -3.480 -2.145 -12.156 1.00 96.31 82 ASP A O 1
ATOM 636 N N . PHE A 1 83 ? -1.413 -1.260 -12.092 1.00 96.81 83 PHE A N 1
ATOM 637 C CA . PHE A 1 83 ? -1.172 -1.621 -10.693 1.00 96.81 83 PHE A CA 1
ATOM 638 C C . PHE A 1 83 ? -2.314 -1.187 -9.777 1.00 96.81 83 PHE A C 1
ATOM 640 O O . PHE A 1 83 ? -2.862 -1.990 -9.022 1.00 96.81 83 PHE A O 1
ATOM 647 N N . GLU A 1 84 ? -2.702 0.079 -9.878 1.00 94.94 84 GLU A N 1
ATOM 648 C CA . GLU A 1 84 ? -3.762 0.674 -9.074 1.00 94.94 84 GLU A CA 1
ATOM 649 C C . GLU A 1 84 ? -5.092 -0.076 -9.221 1.00 94.94 84 GLU A C 1
ATOM 651 O O . GLU A 1 84 ? -5.705 -0.450 -8.221 1.00 94.94 84 GLU A O 1
ATOM 656 N N . ARG A 1 85 ? -5.512 -0.361 -10.459 1.00 95.19 85 ARG A N 1
ATOM 657 C CA . ARG A 1 85 ? -6.757 -1.089 -10.735 1.00 95.19 85 ARG A CA 1
ATOM 658 C C . ARG A 1 85 ? -6.702 -2.504 -10.170 1.00 95.19 85 ARG A C 1
ATOM 660 O O . ARG A 1 85 ? -7.583 -2.884 -9.408 1.00 95.19 85 ARG A O 1
ATOM 667 N N . ARG A 1 86 ? -5.654 -3.270 -10.493 1.00 97.06 86 ARG A N 1
ATOM 668 C CA . ARG A 1 86 ? -5.501 -4.659 -10.024 1.00 97.06 86 ARG A CA 1
ATOM 669 C C . ARG A 1 86 ? -5.437 -4.742 -8.505 1.00 97.06 86 ARG A C 1
ATOM 671 O O . ARG A 1 86 ? -5.930 -5.704 -7.920 1.00 97.06 86 ARG A O 1
ATOM 678 N N . TYR A 1 87 ? -4.830 -3.749 -7.865 1.00 96.44 87 TYR A N 1
ATOM 679 C CA . TYR A 1 87 ? -4.770 -3.693 -6.416 1.00 96.44 87 TYR A CA 1
ATOM 680 C C . TYR A 1 87 ? -6.129 -3.345 -5.796 1.00 96.44 87 TYR A C 1
ATOM 682 O O . TYR A 1 87 ? -6.535 -4.030 -4.860 1.00 96.44 87 TYR A O 1
ATOM 690 N N . ARG A 1 88 ? -6.884 -2.380 -6.341 1.00 95.19 88 ARG A N 1
ATOM 691 C CA . ARG A 1 88 ? -8.270 -2.133 -5.899 1.00 95.19 88 ARG A CA 1
ATOM 692 C C . ARG A 1 88 ? -9.156 -3.363 -6.082 1.00 95.19 88 ARG A C 1
ATOM 694 O O . ARG A 1 88 ? -9.873 -3.732 -5.156 1.00 95.19 88 ARG A O 1
ATOM 701 N N . ASP A 1 89 ? -9.044 -4.038 -7.223 1.00 94.88 89 ASP A N 1
ATOM 702 C CA . ASP A 1 89 ? -9.763 -5.285 -7.486 1.00 94.88 89 ASP A CA 1
ATOM 703 C C . ASP A 1 89 ? -9.407 -6.349 -6.434 1.00 94.88 89 ASP A C 1
ATOM 705 O O . ASP A 1 89 ? -10.291 -7.036 -5.926 1.00 94.88 89 ASP A O 1
ATOM 709 N N . HIS A 1 90 ? -8.132 -6.464 -6.044 1.00 94.75 90 HIS A N 1
ATOM 710 C CA . HIS A 1 90 ? -7.704 -7.364 -4.969 1.00 94.75 90 HIS A CA 1
ATOM 711 C C . HIS A 1 90 ? -8.329 -6.989 -3.620 1.00 94.75 90 HIS A C 1
ATOM 713 O O . HIS A 1 90 ? -8.923 -7.852 -2.978 1.00 94.75 90 HIS A O 1
ATOM 719 N N . LEU A 1 91 ? -8.268 -5.712 -3.224 1.00 94.81 91 LEU A N 1
ATOM 720 C CA . LEU A 1 91 ? -8.876 -5.228 -1.980 1.00 94.81 91 LEU A CA 1
ATOM 721 C C . LEU A 1 91 ? -10.393 -5.470 -1.934 1.00 94.81 91 LEU A C 1
ATOM 723 O O . LEU A 1 91 ? -10.932 -5.659 -0.851 1.00 94.81 91 LEU A O 1
ATOM 727 N N . ALA A 1 92 ? -11.072 -5.494 -3.085 1.00 91.94 92 ALA A N 1
ATOM 728 C CA . ALA A 1 92 ? -12.515 -5.712 -3.188 1.00 91.94 92 ALA A CA 1
ATOM 729 C C . ALA A 1 92 ? -12.931 -7.184 -3.381 1.00 91.94 92 ALA A C 1
ATOM 731 O O . ALA A 1 92 ? -14.079 -7.536 -3.116 1.00 91.94 92 ALA A O 1
ATOM 732 N N . SER A 1 93 ? -12.044 -8.056 -3.866 1.00 91.12 93 SER A N 1
ATOM 733 C CA . SER A 1 93 ? -12.390 -9.437 -4.251 1.00 91.12 93 SER A CA 1
ATOM 734 C C . SER A 1 93 ? -11.691 -10.513 -3.428 1.00 91.12 93 SER A C 1
ATOM 736 O O . SER A 1 93 ? -12.203 -11.628 -3.332 1.00 91.12 93 SER A O 1
ATOM 738 N N . ASP A 1 94 ? -10.585 -10.207 -2.761 1.00 96.38 94 ASP A N 1
ATOM 739 C CA . ASP A 1 94 ? -9.934 -11.138 -1.847 1.00 96.38 94 ASP A CA 1
ATOM 740 C C . ASP A 1 94 ? -10.605 -11.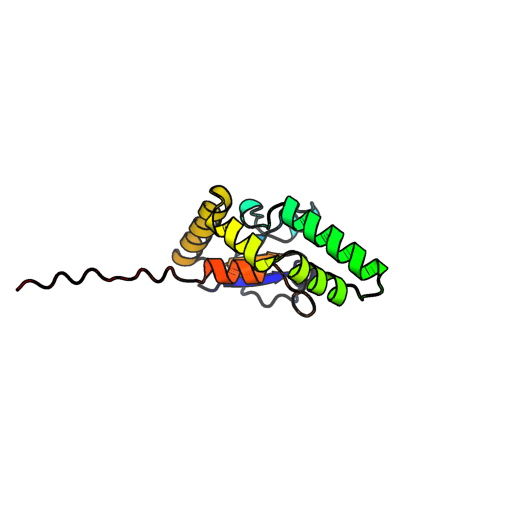084 -0.468 1.00 96.38 94 ASP A C 1
ATOM 742 O O . ASP A 1 94 ? -10.967 -10.013 0.018 1.00 96.38 94 ASP A O 1
ATOM 746 N N . ALA A 1 95 ? -10.868 -12.244 0.134 1.00 94.25 95 ALA A N 1
ATOM 747 C CA . ALA A 1 95 ? -11.604 -12.312 1.394 1.00 94.25 95 ALA A CA 1
ATOM 748 C C . ALA A 1 95 ? -10.767 -11.816 2.583 1.00 94.25 95 ALA A C 1
ATOM 750 O O . ALA A 1 95 ? -11.303 -11.142 3.463 1.00 94.25 95 ALA A O 1
ATOM 751 N N . GLU A 1 96 ? -9.465 -12.117 2.602 1.00 94.31 96 GLU A N 1
ATOM 752 C CA . GLU A 1 96 ? -8.567 -11.680 3.672 1.00 94.31 96 GLU A CA 1
ATOM 753 C C . GLU A 1 96 ? -8.285 -10.183 3.563 1.00 94.31 96 GLU A C 1
ATOM 755 O O . GLU A 1 96 ? -8.339 -9.477 4.571 1.00 94.31 96 GLU A O 1
ATOM 760 N N . ALA A 1 97 ? -8.050 -9.683 2.346 1.00 94.25 97 ALA A N 1
ATOM 761 C CA . ALA A 1 97 ? -7.846 -8.259 2.109 1.00 94.25 97 ALA A CA 1
ATOM 762 C C . ALA A 1 97 ? -9.079 -7.442 2.521 1.00 94.25 97 ALA A C 1
ATOM 764 O O . ALA A 1 97 ? -8.950 -6.478 3.275 1.00 94.25 97 ALA A O 1
ATOM 765 N N . ARG A 1 98 ? -10.283 -7.872 2.111 1.00 94.19 98 ARG A N 1
ATOM 766 C CA . ARG A 1 98 ? -11.544 -7.233 2.521 1.00 94.19 98 ARG A CA 1
ATOM 767 C C . ARG A 1 98 ? -11.723 -7.225 4.030 1.00 94.19 98 ARG A C 1
ATOM 769 O O . ARG A 1 98 ? -11.983 -6.175 4.605 1.00 94.19 98 ARG A O 1
ATOM 776 N N . ALA A 1 99 ? -11.553 -8.375 4.683 1.00 94.56 99 ALA A N 1
ATOM 777 C CA . ALA A 1 99 ? -11.684 -8.465 6.134 1.00 94.56 99 ALA A CA 1
ATOM 778 C C . ALA A 1 99 ? -10.680 -7.552 6.859 1.00 94.56 99 ALA A C 1
ATOM 780 O O . ALA A 1 99 ? -11.025 -6.924 7.860 1.00 94.56 99 ALA A O 1
ATOM 781 N N . ALA A 1 100 ? -9.451 -7.438 6.346 1.00 95.06 100 ALA A N 1
ATOM 782 C CA . ALA A 1 100 ? -8.438 -6.554 6.908 1.00 95.06 100 ALA A CA 1
ATOM 783 C C . ALA A 1 100 ? -8.771 -5.063 6.710 1.00 95.06 100 ALA A C 1
ATOM 785 O O . ALA A 1 100 ? -8.523 -4.272 7.623 1.00 95.06 100 ALA A O 1
ATOM 786 N N . VAL A 1 101 ? -9.346 -4.680 5.562 1.00 94.50 101 VAL A N 1
ATOM 787 C CA . VAL A 1 101 ? -9.840 -3.313 5.310 1.00 94.50 101 VAL A CA 1
ATOM 788 C C . VAL A 1 101 ? -10.994 -2.981 6.255 1.00 94.50 101 VAL A C 1
ATOM 790 O O . VAL A 1 101 ? -10.952 -1.945 6.911 1.00 94.50 101 VAL A O 1
ATOM 793 N N . GLU A 1 102 ? -11.976 -3.872 6.395 1.00 93.94 102 GLU A N 1
ATOM 794 C CA . GLU A 1 102 ? -13.110 -3.681 7.312 1.00 93.94 102 GLU A CA 1
ATOM 795 C C . GLU A 1 102 ? -12.670 -3.608 8.778 1.00 93.94 102 GLU A C 1
ATOM 797 O O . GLU A 1 102 ? -13.148 -2.765 9.532 1.00 93.94 102 GLU A O 1
ATOM 802 N N . THR A 1 103 ? -11.694 -4.427 9.178 1.00 93.44 103 THR A N 1
ATOM 803 C CA . THR A 1 103 ? -11.093 -4.340 10.518 1.00 93.44 103 THR A CA 1
ATOM 804 C C . THR A 1 103 ? -10.449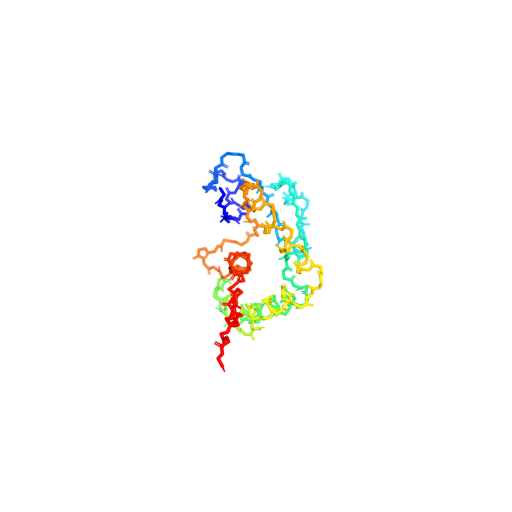 -2.974 10.740 1.00 93.44 103 THR A C 1
ATOM 806 O O . THR A 1 103 ? -10.686 -2.345 11.766 1.00 93.44 103 THR A O 1
ATOM 809 N N . LEU A 1 104 ? -9.676 -2.482 9.767 1.00 92.81 104 LEU A N 1
ATOM 810 C CA . LEU A 1 104 ? -9.041 -1.169 9.859 1.00 92.81 104 LEU A CA 1
ATOM 811 C C . LEU A 1 104 ? -10.077 -0.033 9.912 1.00 92.81 104 LEU A C 1
ATOM 813 O O . LEU A 1 104 ? -9.922 0.902 10.694 1.00 92.81 104 LEU A O 1
ATOM 817 N N . ARG A 1 105 ? -11.158 -0.125 9.129 1.00 93.88 105 ARG A N 1
ATOM 818 C CA . ARG A 1 105 ? -12.291 0.812 9.189 1.00 93.88 105 ARG A CA 1
ATOM 819 C C . ARG A 1 105 ? -12.969 0.797 10.560 1.00 93.88 105 ARG A C 1
ATOM 821 O O . ARG A 1 105 ? -13.297 1.861 11.078 1.00 93.88 105 ARG A O 1
ATOM 828 N N . ALA A 1 106 ? -13.155 -0.379 11.157 1.00 91.75 106 ALA A N 1
ATOM 829 C CA . ALA A 1 106 ? -13.754 -0.522 12.482 1.00 91.75 106 ALA A CA 1
ATOM 830 C C . ALA A 1 106 ? -12.868 0.056 13.599 1.00 91.75 106 ALA A C 1
ATOM 832 O O . ALA A 1 106 ? -13.388 0.713 14.497 1.00 91.75 106 ALA A O 1
ATOM 833 N N . GLU A 1 107 ? -11.549 -0.146 13.537 1.00 91.00 107 GLU A N 1
ATOM 834 C CA . GLU A 1 107 ? -10.585 0.442 14.484 1.00 91.00 107 GLU A CA 1
ATOM 835 C C . GLU A 1 107 ? -10.572 1.967 14.395 1.00 91.00 107 GLU A C 1
ATOM 837 O O . GLU A 1 107 ? -10.707 2.650 15.409 1.00 91.00 107 GLU A O 1
ATOM 842 N N . LEU A 1 108 ? -10.517 2.499 13.169 1.00 91.00 108 LEU A N 1
ATOM 843 C CA . LEU A 1 108 ? -10.689 3.926 12.929 1.00 91.00 108 LEU A CA 1
ATOM 844 C C . LEU A 1 108 ? -12.002 4.387 13.581 1.00 91.00 108 LEU A C 1
ATOM 846 O O . LEU A 1 108 ? -11.973 5.231 14.471 1.00 91.00 108 LEU A O 1
ATOM 850 N N . ALA A 1 109 ? -13.140 3.770 13.246 1.00 89.56 109 ALA A N 1
ATOM 851 C CA . ALA A 1 109 ? -14.453 4.117 13.798 1.00 89.56 109 ALA A CA 1
ATOM 852 C C . ALA A 1 109 ? -14.539 4.051 15.336 1.00 89.56 109 ALA A C 1
ATOM 854 O O . ALA A 1 109 ? -15.288 4.829 15.932 1.00 89.56 109 ALA A O 1
ATOM 855 N N . ALA A 1 110 ? -13.768 3.171 15.981 1.00 89.25 110 ALA A N 1
ATOM 856 C CA . ALA A 1 110 ? -13.668 3.070 17.437 1.00 89.25 110 ALA A CA 1
ATOM 857 C C . ALA A 1 110 ? -12.905 4.245 18.082 1.00 89.25 110 ALA A C 1
ATOM 859 O O . ALA A 1 110 ? -13.000 4.446 19.294 1.00 89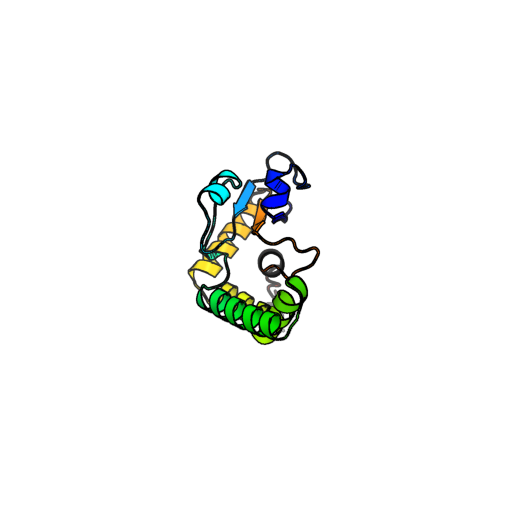.25 110 ALA A O 1
ATOM 860 N N . GLY A 1 111 ? -12.212 5.052 17.277 1.00 87.44 111 GLY A N 1
ATOM 861 C CA . GLY A 1 111 ? -11.505 6.259 17.690 1.00 87.44 111 GLY A CA 1
ATOM 862 C C . GLY A 1 111 ? -9.984 6.155 17.607 1.00 87.44 111 GLY A C 1
ATOM 863 O O . GLY A 1 111 ? -9.323 7.121 17.985 1.00 87.44 111 GLY A O 1
ATOM 864 N N . ASP A 1 112 ? -9.438 5.044 17.105 1.00 87.19 112 ASP A N 1
ATOM 865 C CA . ASP A 1 112 ? -7.994 4.861 16.978 1.00 87.19 112 ASP A CA 1
ATOM 866 C C . ASP A 1 112 ? -7.437 5.712 15.826 1.00 87.19 112 ASP A C 1
ATOM 868 O O . ASP A 1 112 ? -7.941 5.680 14.702 1.00 87.19 112 ASP A O 1
ATOM 872 N N . ASP A 1 113 ? -6.371 6.469 16.089 1.00 91.94 113 ASP A N 1
ATOM 873 C CA . ASP A 1 113 ? -5.588 7.117 15.037 1.00 91.94 113 ASP A CA 1
ATOM 874 C C . ASP A 1 113 ? -4.567 6.109 14.487 1.00 91.94 113 ASP A C 1
ATOM 876 O O . ASP A 1 113 ? -3.797 5.501 15.238 1.00 91.94 113 ASP A O 1
ATOM 880 N N . VAL A 1 114 ? -4.553 5.929 13.163 1.00 92.56 114 VAL A N 1
ATOM 881 C CA . VAL A 1 114 ? -3.714 4.928 12.487 1.00 92.56 114 VAL A CA 1
ATOM 882 C C . VAL A 1 114 ? -2.862 5.582 11.406 1.00 92.56 114 VAL A C 1
ATOM 884 O O . VAL A 1 114 ? -3.358 6.384 10.615 1.00 92.56 114 VAL A O 1
ATOM 887 N N . ALA A 1 115 ? -1.588 5.198 11.327 1.00 92.88 115 ALA A N 1
ATOM 888 C CA . ALA A 1 115 ? -0.683 5.566 10.244 1.00 92.88 115 ALA A CA 1
ATOM 889 C C . ALA A 1 115 ? -0.295 4.342 9.406 1.00 92.88 115 ALA A C 1
ATOM 891 O O . ALA A 1 115 ? 0.263 3.373 9.922 1.00 92.88 115 ALA A O 1
ATOM 892 N N . LEU A 1 116 ? -0.544 4.403 8.095 1.00 92.25 116 LEU A N 1
ATOM 893 C CA . LEU A 1 116 ? -0.130 3.367 7.148 1.00 92.25 116 LEU A CA 1
ATOM 894 C C . LEU A 1 116 ? 1.341 3.542 6.761 1.00 92.25 116 LEU A C 1
ATOM 896 O O . LEU A 1 116 ? 1.739 4.611 6.297 1.00 92.25 116 LEU A O 1
ATOM 900 N N . VAL A 1 117 ? 2.137 2.478 6.887 1.00 89.75 117 VAL A N 1
ATOM 901 C CA . VAL A 1 117 ? 3.585 2.510 6.624 1.00 89.75 117 VAL A CA 1
ATOM 902 C C . VAL A 1 117 ? 3.955 1.586 5.452 1.00 89.75 117 VAL A C 1
ATOM 904 O O . VAL A 1 117 ? 3.778 0.366 5.539 1.00 89.75 117 VAL A O 1
ATOM 907 N N . CYS A 1 118 ? 4.490 2.159 4.359 1.00 88.56 118 CYS A N 1
ATOM 908 C CA . CYS A 1 118 ? 5.143 1.434 3.241 1.00 88.56 118 CYS A CA 1
ATOM 909 C C . CYS A 1 118 ? 6.672 1.691 3.214 1.00 88.56 118 CYS A C 1
ATOM 911 O O . CYS A 1 118 ? 7.191 2.433 4.056 1.00 88.56 118 CYS A O 1
ATOM 913 N N . PHE A 1 119 ? 7.430 1.058 2.305 1.00 81.81 119 PHE A N 1
ATOM 914 C CA . PHE A 1 119 ? 8.871 1.344 2.179 1.00 81.81 119 PHE A CA 1
ATOM 915 C C . PHE A 1 119 ? 9.129 2.630 1.382 1.00 81.81 119 PHE A C 1
ATOM 917 O O . PHE A 1 119 ? 10.048 3.389 1.690 1.00 81.81 119 PHE A O 1
ATOM 924 N N . GLU A 1 120 ? 8.316 2.862 0.361 1.00 78.19 120 GLU A N 1
ATOM 925 C CA . GLU A 1 120 ? 8.556 3.810 -0.715 1.00 78.19 120 GLU A CA 1
ATOM 926 C C . GLU A 1 120 ? 8.147 5.220 -0.303 1.00 78.19 120 GLU A C 1
ATOM 928 O O . GLU A 1 120 ? 7.078 5.428 0.261 1.00 78.19 120 GLU A O 1
ATOM 933 N N . ASN A 1 121 ? 8.974 6.218 -0.616 1.00 73.00 121 ASN A N 1
ATOM 934 C CA . ASN A 1 121 ? 8.551 7.612 -0.522 1.00 73.00 121 ASN A CA 1
ATOM 935 C C . ASN A 1 121 ? 7.625 7.946 -1.708 1.00 73.00 121 ASN A C 1
ATOM 937 O O . ASN A 1 121 ? 7.919 7.577 -2.844 1.00 73.00 121 ASN A O 1
ATOM 941 N N . THR A 1 122 ? 6.527 8.651 -1.441 1.00 70.81 122 THR A N 1
ATOM 942 C CA . THR A 1 122 ? 5.551 9.086 -2.452 1.00 70.81 122 THR A CA 1
ATOM 943 C C . THR A 1 122 ? 5.935 10.366 -3.181 1.00 70.81 122 THR A C 1
ATOM 945 O O . THR A 1 122 ? 5.279 10.695 -4.161 1.00 70.81 122 THR A O 1
ATOM 948 N N . ASP A 1 123 ? 6.977 11.082 -2.744 1.00 69.88 123 ASP A N 1
ATOM 949 C CA . ASP A 1 123 ? 7.386 12.345 -3.383 1.00 69.88 123 ASP A CA 1
ATOM 950 C C . ASP A 1 123 ? 7.763 12.171 -4.866 1.00 69.88 123 ASP A C 1
ATOM 952 O O . ASP A 1 123 ? 7.602 13.091 -5.663 1.00 69.88 123 ASP A O 1
ATOM 956 N N . GLU A 1 124 ? 8.242 10.983 -5.253 1.00 76.56 124 GLU A N 1
ATOM 957 C CA . GLU A 1 124 ? 8.704 10.696 -6.621 1.00 76.56 124 GLU A CA 1
ATOM 958 C C . GLU A 1 124 ? 8.072 9.435 -7.237 1.00 76.56 124 GLU A C 1
ATOM 960 O O . GLU A 1 124 ? 8.225 9.184 -8.436 1.00 76.56 124 GLU A O 1
ATOM 965 N N . LYS A 1 125 ? 7.376 8.615 -6.438 1.00 85.50 125 LYS A N 1
ATOM 966 C CA . LYS A 1 125 ? 6.854 7.303 -6.845 1.00 85.50 125 LYS A CA 1
ATOM 967 C C . LYS A 1 125 ? 5.395 7.129 -6.440 1.00 85.50 125 LYS A C 1
ATOM 969 O O . LYS A 1 125 ? 4.998 7.521 -5.346 1.00 85.50 125 LYS A O 1
ATOM 974 N N . HIS A 1 126 ? 4.608 6.455 -7.272 1.00 88.31 126 HIS A N 1
ATOM 975 C CA . HIS A 1 126 ? 3.313 5.933 -6.828 1.00 88.31 126 HIS A CA 1
ATOM 976 C C . HIS A 1 126 ? 3.530 4.906 -5.691 1.00 88.31 126 HIS A C 1
ATOM 978 O O . HIS A 1 126 ? 4.383 4.036 -5.818 1.00 88.31 126 HIS A O 1
ATOM 984 N N . CYS A 1 127 ? 2.801 4.982 -4.566 1.00 89.75 127 CYS A N 1
ATOM 985 C CA . CYS A 1 127 ? 2.793 3.911 -3.544 1.00 89.75 127 CYS A CA 1
ATOM 986 C C . CYS A 1 127 ? 1.371 3.365 -3.391 1.00 89.75 127 CYS A C 1
ATOM 988 O O . CYS A 1 127 ? 0.392 4.115 -3.333 1.00 89.75 127 CYS A O 1
ATOM 990 N N . HIS A 1 128 ? 1.263 2.044 -3.233 1.00 91.50 128 HIS A N 1
ATOM 991 C CA . HIS A 1 128 ? 0.007 1.346 -2.945 1.00 91.50 128 HIS A CA 1
ATOM 992 C C . HIS A 1 128 ? -0.682 1.858 -1.686 1.00 91.50 128 HIS A C 1
ATOM 994 O O . HIS A 1 128 ? -1.900 1.772 -1.598 1.00 91.50 128 HIS A O 1
ATOM 1000 N N . ARG A 1 129 ? 0.056 2.446 -0.736 1.00 91.88 129 ARG A N 1
ATOM 1001 C CA . ARG A 1 129 ? -0.539 3.027 0.474 1.00 91.88 129 ARG A CA 1
ATOM 1002 C C . ARG A 1 129 ? -1.553 4.131 0.173 1.00 91.88 129 ARG A C 1
ATOM 1004 O O . ARG A 1 129 ? -2.493 4.287 0.940 1.00 91.88 129 ARG A O 1
ATOM 1011 N N . ILE A 1 130 ? -1.383 4.868 -0.929 1.00 90.44 130 ILE A N 1
ATOM 1012 C CA . ILE A 1 130 ? -2.339 5.903 -1.347 1.00 90.44 130 ILE A CA 1
ATOM 1013 C C . ILE A 1 130 ? -3.630 5.242 -1.830 1.00 90.44 130 ILE A C 1
ATOM 1015 O O . ILE A 1 130 ? -4.706 5.570 -1.349 1.00 90.44 130 ILE A O 1
ATOM 1019 N N . VAL A 1 131 ? -3.511 4.212 -2.671 1.00 92.81 131 VAL A N 1
ATOM 1020 C CA . VAL A 1 131 ? -4.656 3.413 -3.132 1.00 92.81 131 VAL A CA 1
ATOM 1021 C C . VAL A 1 131 ? -5.380 2.741 -1.961 1.00 92.81 131 VAL A C 1
ATOM 1023 O O . VAL A 1 131 ? -6.608 2.705 -1.931 1.00 92.81 131 VAL A O 1
ATOM 1026 N N . LEU A 1 132 ? -4.630 2.223 -0.984 1.00 93.12 132 LEU A N 1
ATOM 1027 C CA . LEU A 1 132 ? -5.187 1.612 0.219 1.00 93.12 132 LEU A CA 1
ATOM 1028 C C . LEU A 1 132 ? -5.911 2.635 1.090 1.00 93.12 132 LEU A C 1
ATOM 1030 O O . LEU A 1 132 ? -7.014 2.359 1.549 1.00 93.12 132 LEU A O 1
ATOM 1034 N N . ARG A 1 133 ? -5.306 3.807 1.312 1.00 92.19 133 ARG A N 1
ATOM 1035 C CA . ARG A 1 133 ? -5.960 4.909 2.017 1.00 92.19 133 ARG A CA 1
ATOM 1036 C C . ARG A 1 133 ? -7.291 5.228 1.358 1.00 92.19 133 ARG A C 1
ATOM 1038 O O . ARG A 1 133 ? -8.287 5.258 2.066 1.00 92.19 133 ARG A O 1
ATOM 1045 N N . ASP A 1 134 ? -7.300 5.427 0.043 1.00 91.69 134 ASP A N 1
ATOM 1046 C CA . ASP A 1 134 ? -8.522 5.748 -0.691 1.00 91.69 134 ASP A CA 1
ATOM 1047 C C . ASP A 1 134 ? -9.568 4.645 -0.526 1.00 91.69 134 ASP A C 1
ATOM 1049 O O . ASP A 1 134 ? -10.737 4.938 -0.322 1.00 91.69 134 ASP A O 1
ATOM 1053 N N . ALA A 1 135 ? -9.167 3.372 -0.557 1.00 90.75 135 ALA A N 1
ATOM 1054 C CA . ALA A 1 135 ? -10.085 2.260 -0.322 1.00 90.75 135 ALA A CA 1
ATOM 1055 C C . ALA A 1 135 ? -10.657 2.262 1.108 1.00 90.75 135 ALA A C 1
ATOM 1057 O O . ALA A 1 135 ? -11.831 1.961 1.309 1.00 90.75 135 ALA A O 1
ATOM 1058 N N . VAL A 1 136 ? -9.853 2.618 2.111 1.00 90.50 136 VAL A N 1
ATOM 1059 C CA . VAL A 1 136 ? -10.285 2.681 3.515 1.00 90.50 136 VAL A CA 1
ATOM 1060 C C . VAL A 1 136 ? -11.208 3.876 3.760 1.00 90.50 136 VAL A C 1
ATOM 1062 O O . VAL A 1 136 ? -12.199 3.724 4.470 1.00 90.50 136 VAL A O 1
ATOM 1065 N N . THR A 1 137 ? -10.910 5.037 3.171 1.00 88.50 137 THR A N 1
ATOM 1066 C CA . THR A 1 137 ? -11.659 6.291 3.362 1.00 88.50 137 THR A CA 1
ATOM 1067 C C . THR A 1 137 ? -12.810 6.479 2.388 1.00 88.50 137 THR A C 1
ATOM 1069 O O . THR A 1 137 ? -13.656 7.340 2.631 1.00 88.50 137 THR A O 1
ATOM 1072 N N . ALA A 1 138 ? -12.869 5.701 1.303 1.00 82.19 138 ALA A N 1
ATOM 1073 C CA . ALA A 1 138 ? -14.038 5.613 0.450 1.00 82.19 138 ALA A CA 1
ATOM 1074 C C . ALA A 1 138 ? -15.182 5.061 1.295 1.00 82.19 138 ALA A C 1
ATOM 1076 O O . ALA A 1 138 ? -15.343 3.851 1.441 1.00 82.19 138 ALA A O 1
ATOM 1077 N N . THR A 1 139 ? -15.954 5.965 1.893 1.00 57.31 139 THR A N 1
ATOM 1078 C CA . THR A 1 139 ? -17.215 5.627 2.532 1.00 57.31 139 THR A CA 1
ATOM 1079 C C . THR A 1 139 ? -18.007 4.83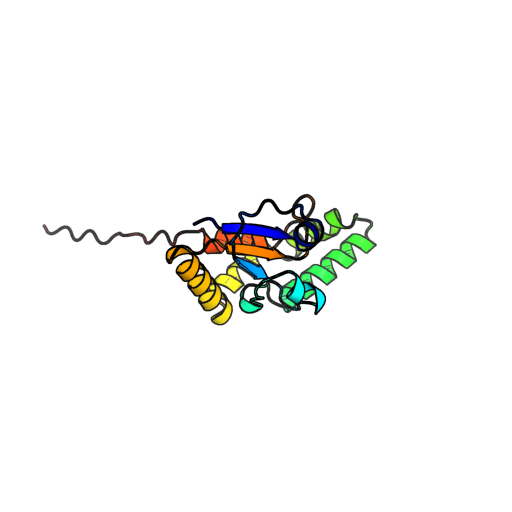2 1.512 1.00 57.31 139 THR A C 1
ATOM 1081 O O . THR A 1 139 ? -18.198 5.311 0.390 1.00 57.31 139 THR A O 1
ATOM 1084 N N . ASP A 1 140 ? -18.450 3.630 1.879 1.00 48.34 140 ASP A N 1
ATOM 1085 C CA . ASP A 1 140 ? -19.528 2.978 1.157 1.00 48.34 140 ASP A CA 1
ATOM 1086 C C . ASP A 1 140 ? -20.684 3.971 1.164 1.00 48.34 140 ASP A C 1
ATOM 1088 O O . ASP A 1 140 ? -21.402 4.125 2.155 1.00 48.34 140 ASP A O 1
ATOM 1092 N N . ALA A 1 141 ? -20.813 4.727 0.076 1.00 39.53 141 ALA A N 1
ATOM 1093 C CA . ALA A 1 141 ? -22.017 5.446 -0.243 1.00 39.53 141 ALA A CA 1
ATOM 1094 C C . ALA A 1 141 ? -23.061 4.357 -0.455 1.00 39.53 141 ALA A C 1
ATOM 1096 O O . ALA A 1 141 ? -23.292 3.908 -1.572 1.00 39.53 141 ALA A O 1
ATOM 1097 N N . VAL A 1 142 ? -23.632 3.877 0.649 1.00 40.84 142 VAL A N 1
ATOM 1098 C CA . VAL A 1 142 ? -24.875 3.134 0.663 1.00 40.84 142 VAL A CA 1
ATOM 1099 C C . VAL A 1 142 ? -25.852 4.041 -0.075 1.00 40.84 142 VAL A C 1
ATOM 1101 O O . VAL A 1 142 ? -26.136 5.134 0.424 1.00 40.84 142 VAL A O 1
ATOM 1104 N N . PRO A 1 143 ? -26.366 3.666 -1.259 1.00 41.19 143 PRO A N 1
ATOM 1105 C CA . PRO A 1 143 ? -27.561 4.313 -1.745 1.00 41.19 143 PRO A CA 1
ATOM 1106 C C . PRO A 1 143 ? -28.666 3.909 -0.768 1.00 41.19 143 PRO A C 1
ATOM 1108 O O . PRO A 1 143 ? -29.265 2.842 -0.888 1.00 41.19 143 PRO A O 1
ATOM 1111 N N . THR A 1 144 ? -28.915 4.733 0.250 1.00 43.91 144 THR A N 1
ATOM 1112 C CA . THR A 1 144 ? -30.161 4.685 1.012 1.00 43.91 144 THR A CA 1
ATOM 1113 C C . THR A 1 144 ? -31.251 5.163 0.062 1.00 43.91 144 THR A C 1
ATOM 1115 O O . THR A 1 144 ? -31.573 6.344 -0.004 1.00 43.91 144 THR A O 1
ATOM 1118 N N . GLY A 1 145 ? -31.718 4.236 -0.766 1.00 46.69 145 GLY A N 1
ATOM 1119 C CA . GLY A 1 145 ? -32.793 4.410 -1.730 1.00 46.69 145 GLY A CA 1
ATOM 1120 C C . GLY A 1 145 ? -33.881 3.372 -1.494 1.00 46.69 145 GLY A C 1
ATOM 1121 O O . GLY A 1 145 ? -34.308 2.711 -2.433 1.00 46.69 145 GLY A O 1
ATOM 1122 N N . SER A 1 146 ? -34.285 3.199 -0.237 1.00 50.75 146 SER A N 1
ATOM 1123 C CA . SER A 1 146 ? -35.619 2.710 0.097 1.00 50.75 146 SER A CA 1
ATOM 1124 C C . SER A 1 146 ? -36.424 3.926 0.531 1.00 50.75 146 SER A C 1
ATOM 1126 O O . SER A 1 146 ? -36.386 4.306 1.696 1.00 50.75 146 SER A O 1
ATOM 1128 N N . ASP A 1 147 ? -37.097 4.551 -0.430 1.00 47.19 147 ASP A N 1
ATOM 1129 C CA . ASP A 1 147 ? -38.286 5.350 -0.152 1.00 47.19 147 ASP A CA 1
ATOM 1130 C C . ASP A 1 147 ? -39.472 4.512 -0.636 1.00 47.19 147 ASP A C 1
ATOM 1132 O O . ASP A 1 147 ? -39.798 4.462 -1.824 1.00 47.19 147 ASP A O 1
ATOM 1136 N N . ASP A 1 148 ? -40.037 3.759 0.306 1.00 56.16 148 ASP A N 1
ATOM 1137 C CA . ASP A 1 148 ? -41.414 3.294 0.237 1.00 56.16 148 ASP A CA 1
ATOM 1138 C C . ASP A 1 148 ? -42.321 4.532 0.261 1.00 56.16 148 ASP A C 1
ATOM 1140 O O . ASP A 1 148 ? -42.431 5.219 1.276 1.00 56.16 148 ASP A O 1
ATOM 1144 N N . GLY A 1 149 ? -42.971 4.812 -0.867 1.00 53.47 149 GLY A N 1
ATOM 1145 C CA . GLY A 1 149 ? -44.000 5.837 -1.000 1.00 53.47 149 GLY A CA 1
ATOM 1146 C C . GLY A 1 149 ? -45.294 5.219 -1.513 1.00 53.47 149 GLY A C 1
ATOM 1147 O O . GLY A 1 149 ? -45.481 5.080 -2.718 1.00 53.47 149 GLY A O 1
ATOM 1148 N N . ASP A 1 150 ? -46.150 4.842 -0.568 1.00 58.50 150 ASP A N 1
ATOM 1149 C CA . ASP A 1 150 ? -47.549 4.432 -0.714 1.00 58.50 150 ASP A CA 1
ATOM 1150 C C . ASP A 1 150 ? -48.375 5.485 -1.488 1.00 58.50 150 ASP A C 1
ATOM 1152 O O . ASP A 1 150 ? -48.368 6.665 -1.122 1.00 58.50 150 ASP A O 1
ATOM 1156 N N . ALA A 1 151 ? -49.074 5.051 -2.547 1.00 55.31 151 ALA A N 1
ATOM 1157 C CA . ALA A 1 151 ? -50.321 5.635 -3.062 1.00 55.31 151 ALA A CA 1
ATOM 1158 C C . ALA A 1 151 ? -51.033 4.660 -4.018 1.00 55.31 151 ALA A C 1
ATOM 1160 O O . ALA A 1 151 ? -50.387 4.197 -4.988 1.00 55.31 151 ALA A O 1
#

Secondary structure (DSSP, 8-state):
--EEEEEHHHHTTT-----TT-EEEE--SS--HHHHTTSSEE-GGGSPPHHHHHHHHHHHHHHHHTT--HHHHHHHHHHHTTHHHHHHHHHHH-HHHHHHHHHHHHHHHHT--EEEEESS-TTTS--HHHHHHHHHHS-------------

Solvent-accessible surface area (backbone atoms only — not comparable to full-atom values): 8650 Å² total; per-residue (Å²): 109,52,84,46,73,50,24,52,69,31,59,80,64,77,64,54,96,66,67,88,88,48,46,35,38,25,39,40,64,80,71,51,79,72,52,62,76,76,28,82,44,70,42,41,53,67,18,68,55,67,70,59,52,52,54,32,51,54,42,20,50,54,35,38,74,76,66,39,52,74,45,56,10,46,41,54,14,36,62,75,65,43,42,70,59,57,42,52,51,40,45,74,68,36,69,60,22,34,52,47,46,51,49,50,45,50,45,36,73,76,55,46,35,39,27,44,31,40,77,64,63,63,94,68,30,88,49,69,66,57,60,49,47,50,61,59,67,52,69,82,76,68,80,86,75,84,79,89,75,92,131

Organism: NCBI:txid3032001

Mean predicted aligned error: 6.89 Å